Protein AF-A0A3S8SAJ7-F1 (afdb_monomer_lite)

pLDDT: mean 81.57, std 12.67, range [50.0, 95.12]

Secondary structure (DSSP, 8-state):
-HHHHHHHHHHHHH--SHHHHHHHHHHHHHHHHHHHHHHHHHHHHHHHHHHHHHTT------------HHHHHHHHH--

Organism: Lactobacillus helveticus (NCBI:txid1587)

Radius of gyration: 18.33 Å; chains: 1; bounding box: 39×29×49 Å

Foldseek 3Di:
DVVVVVVLVVLVVVDPDPVSSVVVVVVVVVVVVQVVVQVVVVVVVVVVCVVVVVVVDDDDPDDRDDDDPPVVVVVVPVD

Sequence (79 aa):
MESIITDIVKIIKSENNVIAREKALMCYFFDLIRELMKLALEEVDADLVEETKKQGYQIEKKNKLVFRPAYFLMRQLFK

Structure (mmCIF, N/CA/C/O backbone):
data_AF-A0A3S8SAJ7-F1
#
_entry.id   AF-A0A3S8SAJ7-F1
#
loop_
_atom_site.group_PDB
_atom_site.id
_atom_site.type_symbol
_atom_site.label_atom_id
_atom_site.label_alt_id
_atom_site.label_comp_id
_atom_site.label_asym_id
_atom_site.label_entity_id
_atom_site.label_seq_id
_atom_site.pdbx_PDB_ins_code
_atom_site.Cartn_x
_atom_site.Cartn_y
_atom_site.Cartn_z
_atom_site.occupancy
_atom_site.B_iso_or_equiv
_atom_site.auth_seq_id
_atom_site.auth_c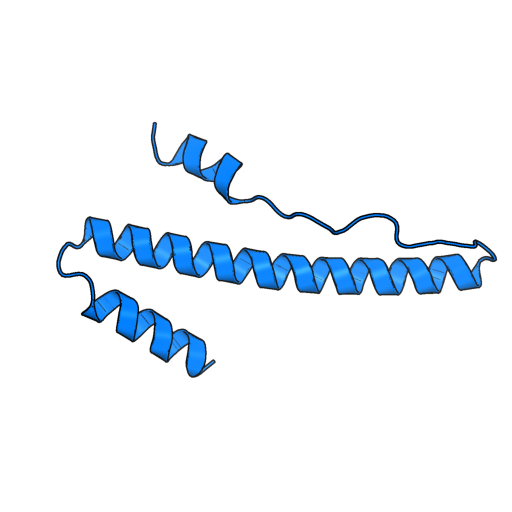omp_id
_atom_site.auth_asym_id
_atom_site.auth_atom_id
_atom_site.pdbx_PDB_model_num
ATOM 1 N N . MET A 1 1 ? 1.333 -11.085 -3.784 1.00 70.56 1 MET A N 1
ATOM 2 C CA . MET A 1 1 ? 2.756 -11.389 -4.067 1.00 70.56 1 MET A CA 1
ATOM 3 C C . MET A 1 1 ? 3.039 -11.311 -5.565 1.00 70.56 1 MET A C 1
ATOM 5 O O . MET A 1 1 ? 3.916 -10.552 -5.946 1.00 70.56 1 MET A O 1
ATOM 9 N N . GLU A 1 2 ? 2.260 -11.981 -6.421 1.00 85.25 2 GLU A N 1
ATOM 10 C CA . GLU A 1 2 ? 2.418 -11.912 -7.890 1.00 85.25 2 GLU A CA 1
ATOM 11 C C . GLU A 1 2 ? 2.232 -10.502 -8.487 1.00 85.25 2 GLU A C 1
ATOM 13 O O . GLU A 1 2 ? 2.947 -10.122 -9.416 1.00 85.25 2 GLU A O 1
ATOM 18 N N . SER A 1 3 ? 1.332 -9.691 -7.920 1.00 87.19 3 SER A N 1
ATOM 19 C CA . SER A 1 3 ? 1.131 -8.289 -8.320 1.00 87.19 3 SER A CA 1
ATOM 20 C C . SER A 1 3 ? 2.386 -7.433 -8.114 1.00 87.19 3 SER A C 1
ATOM 22 O O . SER A 1 3 ? 2.816 -6.750 -9.035 1.00 87.19 3 SER A O 1
ATOM 24 N N . ILE A 1 4 ? 3.032 -7.558 -6.949 1.00 91.56 4 ILE A N 1
ATOM 25 C CA . ILE A 1 4 ? 4.264 -6.829 -6.609 1.00 91.56 4 ILE A CA 1
ATOM 26 C C . ILE A 1 4 ? 5.389 -7.173 -7.588 1.00 91.56 4 ILE A C 1
ATOM 28 O O . ILE A 1 4 ? 6.067 -6.290 -8.107 1.00 91.56 4 ILE A O 1
ATOM 32 N N . ILE A 1 5 ? 5.565 -8.464 -7.883 1.00 92.81 5 ILE A N 1
ATOM 33 C CA . ILE A 1 5 ? 6.577 -8.930 -8.839 1.00 92.81 5 ILE A CA 1
ATOM 34 C C . ILE A 1 5 ? 6.296 -8.353 -10.232 1.00 92.81 5 ILE A C 1
ATOM 36 O O . ILE A 1 5 ? 7.209 -7.875 -10.903 1.00 92.81 5 ILE A O 1
ATOM 40 N N . THR A 1 6 ? 5.029 -8.348 -10.650 1.00 95.00 6 THR A N 1
ATOM 41 C CA . THR A 1 6 ? 4.610 -7.790 -11.942 1.00 95.00 6 THR A CA 1
ATOM 42 C C . THR A 1 6 ? 4.919 -6.296 -12.044 1.00 95.00 6 THR A C 1
ATOM 44 O O . THR A 1 6 ? 5.421 -5.843 -13.074 1.00 95.00 6 THR A O 1
ATOM 47 N N . ASP A 1 7 ? 4.668 -5.530 -10.985 1.00 93.12 7 ASP A N 1
ATOM 48 C CA . ASP A 1 7 ? 4.923 -4.088 -10.954 1.00 93.12 7 ASP A CA 1
ATOM 49 C C . ASP A 1 7 ? 6.422 -3.767 -10.962 1.00 93.12 7 ASP A C 1
ATOM 51 O O . ASP A 1 7 ? 6.864 -2.917 -11.735 1.00 93.12 7 ASP A O 1
ATOM 55 N N . ILE A 1 8 ? 7.231 -4.510 -10.200 1.00 94.06 8 ILE A N 1
ATOM 56 C CA . ILE A 1 8 ? 8.697 -4.383 -10.219 1.00 94.06 8 ILE A CA 1
ATOM 57 C C . ILE A 1 8 ? 9.241 -4.663 -11.624 1.00 94.06 8 ILE A C 1
ATOM 59 O O . ILE A 1 8 ? 10.047 -3.892 -12.146 1.00 94.06 8 ILE A O 1
ATOM 63 N N . VAL A 1 9 ? 8.783 -5.738 -12.273 1.00 94.81 9 VAL A N 1
ATOM 64 C CA . VAL A 1 9 ? 9.209 -6.083 -13.639 1.00 94.81 9 VAL A CA 1
ATOM 65 C C . VAL A 1 9 ? 8.820 -4.990 -14.636 1.00 94.81 9 VAL A C 1
ATOM 67 O O . VAL A 1 9 ? 9.609 -4.690 -15.534 1.00 94.81 9 VAL A O 1
ATOM 70 N N . LYS A 1 10 ? 7.644 -4.367 -14.488 1.00 95.12 10 LYS A N 1
ATOM 71 C CA . LYS A 1 10 ? 7.241 -3.220 -15.319 1.00 95.12 10 LYS A CA 1
ATOM 72 C C . LYS A 1 10 ? 8.185 -2.034 -15.136 1.00 95.12 10 LYS A C 1
ATO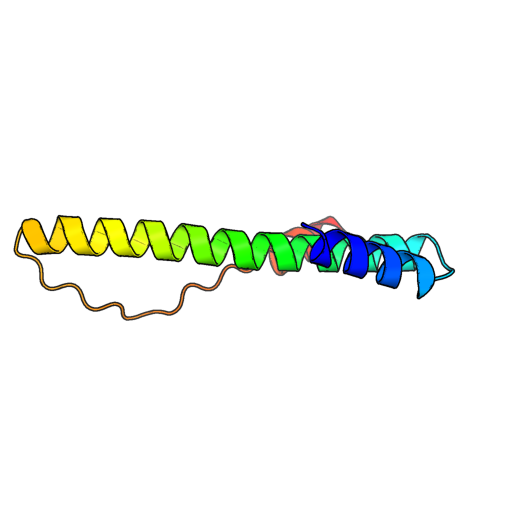M 74 O O . LYS A 1 10 ? 8.656 -1.512 -16.140 1.00 95.12 10 LYS A O 1
ATOM 79 N N . ILE A 1 11 ? 8.509 -1.666 -13.895 1.00 93.00 11 ILE A N 1
ATOM 80 C CA . ILE A 1 11 ? 9.426 -0.553 -13.586 1.00 93.00 11 ILE A CA 1
ATOM 81 C C . ILE A 1 11 ? 10.826 -0.820 -14.153 1.00 93.00 11 ILE A C 1
ATOM 83 O O . ILE A 1 11 ? 11.463 0.068 -14.715 1.00 93.00 11 ILE A O 1
ATOM 87 N N . ILE A 1 12 ? 11.310 -2.062 -14.054 1.00 94.25 12 ILE A N 1
ATOM 88 C CA . ILE A 1 12 ? 12.621 -2.435 -14.599 1.00 94.25 12 ILE A CA 1
ATOM 89 C C . ILE A 1 12 ? 12.649 -2.329 -16.127 1.00 94.25 12 ILE A C 1
ATOM 91 O O . ILE A 1 12 ? 13.678 -1.952 -16.685 1.00 94.25 12 ILE A O 1
ATOM 95 N N . LYS A 1 13 ? 11.541 -2.668 -16.796 1.00 93.94 13 LYS A N 1
ATOM 96 C CA . LYS A 1 13 ? 11.419 -2.640 -18.261 1.00 93.94 13 LYS A CA 1
ATOM 97 C C . LYS A 1 13 ? 11.117 -1.253 -18.830 1.00 93.94 13 LYS A C 1
ATOM 99 O O . LYS A 1 13 ? 11.415 -1.029 -19.998 1.00 93.94 13 LYS A O 1
ATOM 104 N N . SER A 1 14 ? 10.505 -0.354 -18.060 1.00 91.12 14 SER A N 1
ATOM 105 C CA . SER A 1 14 ? 10.136 0.984 -18.538 1.00 91.12 14 SER A CA 1
ATOM 106 C C . SER A 1 14 ? 11.318 1.950 -18.590 1.00 91.12 14 SER A C 1
ATOM 108 O O . SER A 1 14 ? 11.291 2.893 -19.374 1.00 91.12 14 SER A O 1
ATOM 110 N N . GLU A 1 15 ? 12.351 1.714 -17.778 1.00 86.06 15 GLU A N 1
ATOM 111 C CA . GLU A 1 15 ? 13.416 2.683 -17.539 1.00 86.06 15 GLU A CA 1
ATOM 112 C C . GLU A 1 15 ? 14.800 2.119 -17.902 1.00 86.06 15 GLU A C 1
ATOM 114 O O . GLU A 1 15 ? 15.327 1.216 -17.250 1.00 86.06 15 GLU A O 1
ATOM 119 N N . ASN A 1 16 ? 15.420 2.681 -18.945 1.00 84.69 16 ASN A N 1
ATOM 120 C CA . ASN A 1 16 ? 16.737 2.240 -19.426 1.00 84.69 16 ASN A CA 1
ATOM 121 C C . ASN A 1 16 ? 17.901 2.850 -18.630 1.00 84.69 16 ASN A C 1
ATOM 123 O O . ASN A 1 16 ? 19.001 2.297 -18.601 1.00 84.69 16 ASN A O 1
ATOM 127 N N . ASN A 1 17 ? 17.675 3.997 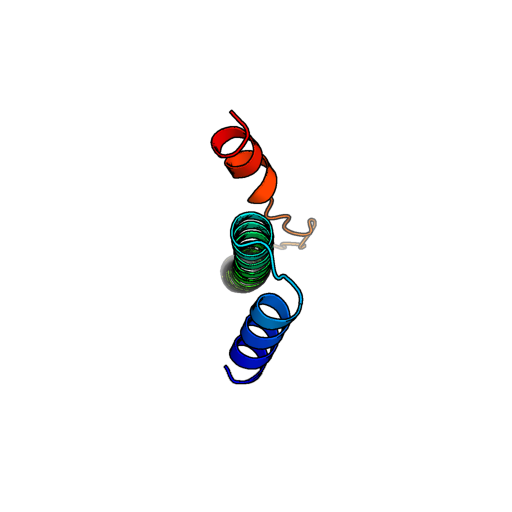-17.984 1.00 92.62 17 ASN A N 1
ATOM 128 C CA . ASN A 1 17 ? 18.673 4.641 -17.140 1.00 92.62 17 ASN A CA 1
ATOM 129 C C . ASN A 1 17 ? 18.650 4.022 -15.736 1.00 92.62 17 ASN A C 1
ATOM 131 O O . ASN A 1 17 ? 17.624 4.037 -15.057 1.00 92.62 17 ASN A O 1
ATOM 135 N N . VAL A 1 18 ? 19.805 3.527 -15.286 1.00 90.12 18 VAL A N 1
ATOM 136 C CA . VAL A 1 18 ? 19.957 2.849 -13.990 1.00 90.12 18 VAL A CA 1
ATOM 137 C C . VAL A 1 18 ? 19.502 3.730 -12.822 1.00 90.12 18 VAL A C 1
ATOM 139 O O . VAL A 1 18 ? 18.735 3.269 -11.983 1.00 90.12 18 VAL A O 1
ATOM 142 N N . ILE A 1 19 ? 19.889 5.009 -12.806 1.00 89.00 19 ILE A N 1
ATOM 143 C CA . ILE A 1 19 ? 19.553 5.947 -11.723 1.00 89.00 19 ILE A CA 1
ATOM 144 C C . ILE A 1 19 ? 18.049 6.237 -11.703 1.00 89.00 19 ILE A C 1
ATOM 146 O O . ILE A 1 19 ? 17.434 6.294 -10.638 1.00 89.00 19 ILE A O 1
ATOM 150 N N . ALA A 1 20 ? 17.437 6.429 -12.873 1.00 87.88 20 ALA A N 1
ATOM 151 C CA . ALA A 1 20 ? 15.998 6.673 -12.966 1.00 87.88 20 ALA A CA 1
ATOM 152 C C . ALA A 1 20 ? 15.195 5.443 -12.510 1.00 87.88 20 ALA A C 1
ATOM 154 O O . ALA A 1 20 ? 14.238 5.577 -11.747 1.00 87.88 20 ALA A O 1
ATOM 155 N N . ARG A 1 21 ? 15.648 4.242 -12.886 1.00 92.19 21 ARG A N 1
ATOM 156 C CA . ARG A 1 21 ? 15.051 2.973 -12.462 1.00 92.19 21 ARG A CA 1
ATOM 157 C C . ARG A 1 21 ? 15.125 2.775 -10.950 1.00 92.19 21 ARG A C 1
ATOM 159 O O . ARG A 1 21 ? 14.129 2.406 -10.337 1.00 92.19 21 ARG A O 1
ATOM 166 N N . GLU A 1 22 ? 16.279 3.037 -10.339 1.00 89.50 22 GLU A N 1
ATOM 167 C CA . GLU A 1 22 ? 16.451 2.940 -8.883 1.00 89.50 22 GLU A CA 1
ATOM 168 C C . GLU A 1 22 ? 15.552 3.925 -8.135 1.00 89.50 22 GLU A C 1
ATOM 170 O O . GLU A 1 22 ? 14.915 3.553 -7.1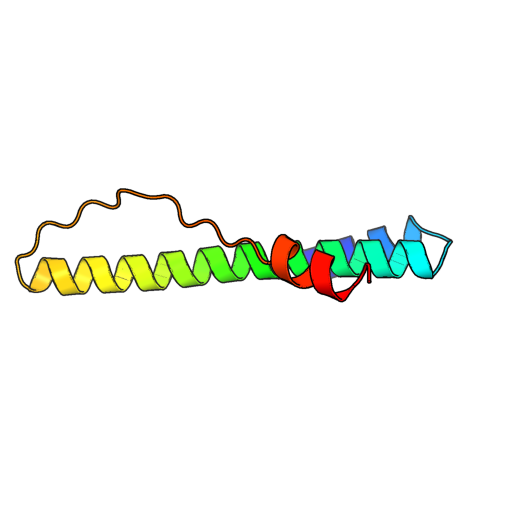50 1.00 89.50 22 GLU A O 1
ATOM 175 N N . LYS A 1 23 ? 15.422 5.160 -8.636 1.00 87.69 23 LYS A N 1
ATOM 176 C CA . LYS A 1 23 ? 14.478 6.145 -8.088 1.00 87.69 23 LYS A CA 1
ATOM 177 C C . LYS A 1 23 ? 13.030 5.671 -8.190 1.00 87.69 23 LYS A C 1
ATOM 179 O O . LYS A 1 23 ? 12.297 5.776 -7.211 1.00 87.69 23 LYS A O 1
ATOM 184 N N . ALA A 1 24 ? 12.626 5.121 -9.333 1.00 89.31 24 ALA A N 1
ATOM 185 C CA . ALA A 1 24 ? 11.274 4.604 -9.529 1.00 89.31 24 ALA A CA 1
ATOM 186 C C . ALA A 1 24 ? 10.966 3.420 -8.596 1.00 89.31 24 ALA A C 1
ATOM 188 O O . ALA A 1 24 ? 9.905 3.389 -7.973 1.00 89.31 24 ALA A O 1
ATOM 189 N N . LEU A 1 25 ? 11.911 2.487 -8.438 1.00 91.62 25 LEU A N 1
ATOM 190 C CA . LEU A 1 25 ? 11.783 1.370 -7.499 1.00 91.62 25 LEU A CA 1
ATOM 191 C C . LEU A 1 25 ? 11.699 1.856 -6.050 1.00 91.62 25 LEU A C 1
ATOM 193 O O . LEU A 1 25 ? 10.840 1.388 -5.307 1.00 91.62 25 LEU A O 1
ATOM 197 N N . MET A 1 26 ? 12.538 2.818 -5.651 1.00 89.69 26 MET A N 1
ATOM 198 C CA . MET A 1 26 ? 12.455 3.426 -4.321 1.00 89.69 26 MET A CA 1
ATOM 199 C C . MET A 1 26 ? 11.071 4.025 -4.069 1.00 89.69 26 MET A C 1
ATOM 201 O O . MET A 1 26 ? 10.454 3.697 -3.058 1.00 89.69 26 MET A O 1
ATOM 205 N N . CYS A 1 27 ? 10.555 4.850 -4.985 1.00 88.44 27 CYS A N 1
ATOM 206 C CA . CYS A 1 27 ? 9.216 5.431 -4.860 1.00 88.44 27 CYS A CA 1
ATOM 207 C C . CYS A 1 27 ? 8.142 4.348 -4.694 1.00 88.44 27 CYS A C 1
ATOM 209 O O . CYS A 1 27 ? 7.344 4.422 -3.763 1.00 88.44 27 CYS A O 1
ATOM 211 N N . TYR A 1 28 ? 8.180 3.309 -5.532 1.00 91.31 28 TYR A N 1
ATOM 212 C CA . TYR A 1 28 ? 7.239 2.192 -5.460 1.00 91.31 28 TYR A CA 1
ATOM 213 C C . TYR A 1 28 ? 7.261 1.489 -4.096 1.00 91.31 28 TYR A C 1
ATOM 215 O O . TYR A 1 28 ? 6.214 1.294 -3.477 1.00 91.31 28 TYR A O 1
ATOM 223 N N . PHE A 1 29 ? 8.447 1.140 -3.587 1.00 89.81 29 PHE A N 1
ATOM 224 C CA . PHE A 1 29 ? 8.560 0.491 -2.280 1.00 89.81 29 PHE A CA 1
ATOM 225 C C . PHE A 1 29 ? 8.107 1.400 -1.138 1.00 89.81 29 PHE A C 1
ATOM 227 O O . PHE A 1 29 ? 7.492 0.917 -0.188 1.00 89.81 29 PHE A O 1
ATOM 234 N N . PHE A 1 30 ? 8.357 2.708 -1.218 1.00 86.12 30 PHE A N 1
ATOM 235 C CA . PHE A 1 30 ? 7.879 3.645 -0.202 1.00 86.12 30 PHE A CA 1
ATOM 236 C C . PHE A 1 30 ? 6.361 3.766 -0.177 1.00 86.12 30 PHE A C 1
ATOM 238 O O . PHE A 1 30 ? 5.783 3.790 0.911 1.00 86.12 30 PHE A O 1
ATOM 245 N N . ASP A 1 31 ? 5.718 3.812 -1.340 1.00 87.44 31 ASP A N 1
ATOM 246 C CA . ASP A 1 31 ? 4.259 3.823 -1.421 1.00 87.44 31 ASP A CA 1
ATOM 247 C C . ASP A 1 31 ? 3.671 2.519 -0.871 1.00 87.44 31 ASP A C 1
ATOM 249 O O . ASP A 1 31 ? 2.720 2.552 -0.089 1.00 87.44 31 ASP A O 1
ATOM 253 N N . LEU A 1 32 ? 4.303 1.378 -1.162 1.00 90.50 32 LEU A N 1
ATOM 254 C CA . LEU A 1 32 ? 3.903 0.090 -0.597 1.00 90.50 32 LEU A CA 1
ATOM 255 C C . LEU A 1 32 ? 4.018 0.071 0.936 1.00 90.50 32 LEU A C 1
ATOM 257 O O . LEU A 1 32 ? 3.066 -0.297 1.622 1.00 90.50 32 LEU A O 1
ATOM 261 N N . ILE A 1 33 ? 5.155 0.504 1.489 1.00 88.94 33 ILE A N 1
ATOM 262 C CA . ILE A 1 33 ? 5.361 0.595 2.946 1.00 88.94 33 ILE A CA 1
ATOM 263 C C . ILE A 1 33 ? 4.339 1.542 3.571 1.00 88.94 33 ILE A C 1
ATOM 265 O O . ILE A 1 33 ? 3.824 1.269 4.652 1.00 88.94 33 ILE A O 1
ATOM 269 N N . ARG A 1 34 ? 4.029 2.655 2.905 1.00 85.62 34 ARG A N 1
ATOM 270 C CA . ARG A 1 34 ? 3.053 3.625 3.394 1.00 85.62 34 ARG A CA 1
ATOM 271 C C . ARG A 1 34 ? 1.660 3.022 3.520 1.00 85.62 34 ARG A C 1
ATOM 273 O O . ARG A 1 34 ? 1.018 3.251 4.543 1.00 85.62 34 ARG A O 1
ATOM 280 N N . GLU A 1 35 ? 1.203 2.278 2.519 1.00 88.25 35 GLU A N 1
ATOM 281 C CA . GLU A 1 35 ? -0.099 1.608 2.580 1.00 88.25 35 GLU A CA 1
ATOM 282 C C . GLU A 1 35 ? -0.115 0.514 3.653 1.00 88.25 35 GLU A C 1
ATOM 284 O O . GLU A 1 35 ? -1.053 0.455 4.445 1.00 88.25 35 GLU A O 1
ATOM 289 N N . LEU A 1 36 ? 0.954 -0.281 3.772 1.00 89.75 36 LEU A N 1
ATOM 290 C CA . LEU A 1 36 ? 1.064 -1.293 4.830 1.00 89.75 36 LEU A CA 1
ATOM 291 C C . LEU A 1 36 ? 1.041 -0.670 6.233 1.00 89.75 36 LEU A C 1
ATOM 293 O O . LEU A 1 36 ? 0.310 -1.136 7.101 1.00 89.75 36 LEU A O 1
ATOM 297 N N . MET A 1 37 ? 1.791 0.414 6.449 1.00 87.56 37 MET A N 1
ATOM 298 C CA . MET A 1 37 ? 1.805 1.142 7.722 1.00 87.56 37 MET A CA 1
ATOM 299 C C . MET A 1 37 ? 0.443 1.743 8.054 1.00 87.56 37 MET A C 1
ATOM 301 O O . MET A 1 37 ? 0.037 1.742 9.212 1.00 87.56 37 MET A O 1
ATOM 305 N N . LYS A 1 38 ? -0.269 2.262 7.052 1.00 87.31 38 LYS A N 1
ATOM 306 C CA . LYS A 1 38 ? -1.622 2.782 7.238 1.00 87.31 38 LYS A CA 1
ATOM 307 C C . LYS A 1 38 ? -2.576 1.679 7.695 1.00 87.31 38 LYS A C 1
ATOM 309 O O . LYS A 1 38 ? -3.295 1.901 8.660 1.00 87.31 38 LYS A O 1
ATOM 314 N N . LEU A 1 39 ? -2.551 0.516 7.044 1.00 88.50 39 LEU A N 1
ATOM 315 C CA . LEU A 1 39 ? -3.388 -0.624 7.425 1.00 88.50 39 LEU A CA 1
ATOM 316 C C . LEU A 1 39 ? -3.067 -1.106 8.844 1.00 88.50 39 LEU A C 1
ATOM 318 O O . LEU A 1 39 ? -3.975 -1.255 9.653 1.00 88.50 39 LEU A O 1
ATOM 322 N N . ALA A 1 40 ? -1.781 -1.259 9.169 1.00 89.62 40 ALA A N 1
ATOM 323 C CA . ALA A 1 40 ? -1.351 -1.671 10.504 1.00 89.62 40 ALA A CA 1
ATOM 324 C C . ALA A 1 40 ? -1.798 -0.678 11.591 1.00 89.62 40 ALA A C 1
ATOM 326 O O . ALA A 1 40 ? -2.262 -1.079 12.653 1.00 89.62 40 ALA A O 1
ATOM 327 N N . LEU A 1 41 ? -1.695 0.629 11.332 1.00 87.00 41 LEU A N 1
ATOM 328 C CA . LEU A 1 41 ? -2.178 1.640 12.274 1.00 87.00 41 LEU A CA 1
ATOM 329 C C . LEU A 1 41 ? -3.708 1.656 12.381 1.00 87.00 41 LEU A C 1
ATOM 331 O O . LEU A 1 41 ? -4.233 1.908 13.458 1.00 87.00 41 LEU A O 1
ATOM 335 N N . GLU A 1 42 ? -4.430 1.407 11.287 1.00 87.75 42 GLU A N 1
ATOM 336 C CA . GLU A 1 42 ? -5.891 1.308 11.311 1.00 87.75 42 GLU A CA 1
ATOM 337 C C . GLU A 1 42 ? -6.378 0.121 12.150 1.00 87.75 42 GLU A C 1
ATOM 339 O O . GLU A 1 42 ? -7.397 0.261 12.827 1.00 87.75 42 GLU A O 1
ATOM 344 N N . GLU A 1 43 ? -5.650 -0.995 12.130 1.00 89.38 43 GLU A N 1
ATOM 345 C CA . GLU A 1 43 ? -5.897 -2.175 12.966 1.00 89.38 43 GLU A CA 1
ATOM 346 C C . GLU A 1 43 ? -5.633 -1.874 14.447 1.00 89.38 43 GLU A C 1
ATOM 348 O O . GLU A 1 43 ? -6.533 -2.027 15.270 1.00 89.38 43 GLU A O 1
ATOM 353 N N . VAL A 1 44 ? -4.466 -1.310 14.778 1.00 88.06 44 VAL A N 1
ATOM 354 C CA . VAL A 1 44 ? -4.135 -0.898 16.157 1.00 88.06 44 VAL A CA 1
ATOM 355 C C . VAL A 1 44 ? -5.146 0.117 16.706 1.00 88.06 44 VAL A C 1
ATOM 357 O O . VAL A 1 44 ? -5.567 0.020 17.859 1.00 88.06 44 VAL A O 1
ATOM 360 N N . ASP A 1 45 ? -5.569 1.085 15.887 1.00 86.81 45 ASP A N 1
ATOM 361 C CA . ASP A 1 45 ? -6.621 2.039 16.250 1.00 86.81 45 ASP A CA 1
ATOM 362 C C . ASP A 1 45 ? -7.949 1.330 16.558 1.00 86.81 45 ASP A C 1
ATOM 364 O O . ASP A 1 45 ? -8.670 1.743 17.467 1.00 86.81 45 ASP A O 1
ATOM 368 N N . ALA A 1 46 ? -8.316 0.312 15.773 1.00 86.69 46 ALA A N 1
ATOM 369 C CA . ALA A 1 46 ? -9.566 -0.419 15.954 1.00 86.69 46 ALA A CA 1
ATOM 370 C C . ALA A 1 46 ? -9.567 -1.195 17.277 1.00 86.69 46 ALA A C 1
ATOM 372 O O . ALA A 1 46 ? -10.529 -1.072 18.042 1.00 86.69 46 ALA A O 1
ATOM 373 N N . ASP A 1 47 ? -8.472 -1.894 17.575 1.00 88.00 47 ASP A N 1
ATOM 374 C CA . ASP A 1 47 ? -8.292 -2.641 18.823 1.00 88.00 47 ASP A CA 1
ATOM 375 C C . ASP A 1 47 ? -8.386 -1.709 20.036 1.00 88.00 47 ASP A C 1
ATOM 377 O O . ASP A 1 47 ? -9.159 -1.949 20.969 1.00 88.00 47 ASP A O 1
ATOM 381 N N . LEU A 1 48 ? -7.685 -0.572 19.986 1.00 86.88 48 LEU A N 1
ATOM 382 C CA . LEU A 1 48 ? -7.709 0.422 21.058 1.00 86.88 48 LEU A CA 1
ATOM 383 C C . LEU A 1 48 ? -9.117 1.002 21.273 1.00 86.88 48 LEU A C 1
ATOM 385 O O . LEU A 1 48 ? -9.556 1.201 22.410 1.00 86.88 48 LEU A O 1
ATOM 389 N N . VAL A 1 49 ? -9.852 1.278 20.192 1.00 86.25 49 VAL A N 1
ATOM 390 C CA . VAL A 1 49 ? -11.240 1.763 20.270 1.00 86.25 49 VAL A CA 1
ATOM 391 C C . VAL A 1 49 ? -12.155 0.715 20.904 1.00 86.25 49 VAL A C 1
ATOM 393 O O . VAL A 1 49 ? -13.061 1.072 21.658 1.00 86.25 49 VAL A O 1
ATOM 396 N N . GLU A 1 50 ? -11.952 -0.570 20.626 1.00 86.88 50 GLU A N 1
ATOM 397 C CA . GLU A 1 50 ? -12.747 -1.634 21.235 1.00 86.88 50 GLU A CA 1
ATOM 398 C C . GLU A 1 50 ? -12.465 -1.769 22.739 1.00 86.88 50 GLU A C 1
ATOM 400 O O . GLU A 1 50 ? -13.400 -1.808 23.544 1.00 86.88 50 GLU A O 1
ATOM 405 N N . GLU A 1 51 ? -11.193 -1.786 23.139 1.00 87.50 51 GLU A N 1
ATOM 406 C CA . GLU A 1 51 ? -10.791 -1.878 24.549 1.00 87.50 51 GLU A CA 1
ATOM 407 C C . GLU A 1 51 ? -11.312 -0.703 25.379 1.00 87.50 51 GLU A C 1
ATOM 409 O O . GLU A 1 51 ? -11.850 -0.878 26.474 1.00 87.50 51 GLU A O 1
ATOM 414 N N . THR A 1 52 ? -11.218 0.508 24.843 1.00 83.19 52 THR A N 1
ATOM 415 C CA . THR A 1 52 ? -11.669 1.725 25.531 1.00 83.19 52 THR A CA 1
ATOM 416 C C . THR A 1 52 ? -13.191 1.815 25.630 1.00 83.19 52 THR A C 1
ATOM 418 O O . THR A 1 52 ? -13.715 2.257 26.656 1.00 83.19 52 THR A O 1
ATOM 421 N N . LYS A 1 53 ? -13.932 1.316 24.631 1.00 87.44 53 LYS A N 1
ATOM 422 C CA . LYS A 1 53 ? -15.393 1.159 24.728 1.00 87.44 53 LYS A CA 1
ATOM 423 C C . LYS A 1 53 ? -15.793 0.181 25.828 1.00 87.44 53 LYS A C 1
ATOM 425 O O . LYS A 1 53 ? -16.745 0.460 26.555 1.00 87.44 53 LYS A O 1
ATOM 430 N N . LYS A 1 54 ? -15.059 -0.926 26.006 1.00 88.56 54 LYS A N 1
ATOM 431 C CA . LYS A 1 54 ? -15.288 -1.875 27.118 1.00 88.56 54 LYS A CA 1
ATOM 432 C C . LYS A 1 54 ? -15.087 -1.221 28.488 1.00 88.56 54 LYS A C 1
ATOM 434 O O . LYS A 1 54 ? -15.759 -1.595 29.441 1.00 88.56 54 LYS A O 1
ATOM 439 N N . GLN A 1 55 ? -14.220 -0.215 28.575 1.00 88.69 55 GLN A N 1
ATOM 440 C CA . GLN A 1 55 ? -14.008 0.591 29.783 1.00 88.69 55 GLN A CA 1
ATOM 441 C C . GLN A 1 55 ? -15.076 1.688 29.990 1.00 88.69 55 GLN A C 1
ATOM 443 O O . GLN A 1 55 ? -15.019 2.418 30.975 1.00 88.69 55 GLN A O 1
ATOM 448 N N . GLY A 1 56 ? -16.065 1.803 29.094 1.00 88.00 56 GLY A N 1
ATOM 449 C CA . GLY A 1 56 ? -17.178 2.752 29.197 1.00 88.00 56 GLY A CA 1
ATOM 450 C C . GLY A 1 56 ? -16.951 4.095 28.498 1.00 88.00 56 GLY A C 1
ATOM 451 O O . GLY A 1 56 ? -17.813 4.971 28.577 1.00 88.00 56 GLY A O 1
ATOM 452 N N . TYR A 1 57 ? -15.830 4.277 27.792 1.00 83.06 57 TYR A N 1
ATOM 453 C CA . TYR A 1 57 ? -15.556 5.506 27.046 1.00 83.06 57 TYR A CA 1
ATOM 454 C C . TYR A 1 57 ? -16.271 5.519 25.688 1.00 83.06 57 TYR A C 1
ATOM 456 O O . TYR A 1 57 ? -16.283 4.534 24.951 1.00 83.06 57 TYR A O 1
ATOM 464 N N . GLN A 1 58 ? -16.826 6.673 25.314 1.00 79.56 58 GLN A N 1
ATOM 465 C CA . GLN A 1 58 ? -17.354 6.909 23.969 1.00 79.56 58 GLN A CA 1
ATOM 466 C C . GLN A 1 58 ? -16.276 7.567 23.104 1.00 79.56 58 GLN A C 1
ATOM 468 O O . GLN A 1 58 ? -16.016 8.763 23.225 1.00 79.56 58 GLN A O 1
ATOM 473 N N . ILE A 1 59 ? -15.632 6.776 22.242 1.00 77.88 59 ILE A N 1
ATOM 474 C CA . ILE A 1 59 ? -14.620 7.267 21.300 1.00 77.88 59 ILE A CA 1
ATOM 475 C C . ILE A 1 59 ? -15.204 7.348 19.888 1.00 77.88 59 ILE A C 1
ATOM 477 O O . ILE A 1 59 ? -15.683 6.354 19.338 1.00 77.88 59 ILE A O 1
ATOM 481 N N . GLU A 1 60 ? -15.104 8.533 19.286 1.00 69.94 60 GLU A N 1
ATOM 482 C CA . GLU A 1 60 ? -15.367 8.778 17.867 1.00 69.94 60 GLU A CA 1
ATOM 483 C C . GLU A 1 60 ? -14.044 8.927 17.104 1.00 69.94 60 GLU A C 1
ATOM 485 O O . GLU A 1 60 ? -13.176 9.720 17.484 1.00 69.94 60 GLU A O 1
ATOM 490 N N . LYS A 1 61 ? -13.884 8.197 15.992 1.00 66.94 61 LYS A N 1
ATOM 491 C CA . LYS A 1 61 ? -12.697 8.303 15.129 1.00 66.94 61 LYS A CA 1
ATOM 492 C C . LYS A 1 61 ? -12.755 9.617 14.341 1.00 66.94 61 LYS A C 1
ATOM 494 O O . LYS A 1 61 ? -13.415 9.700 13.311 1.00 66.94 61 LYS A O 1
ATOM 499 N N . LYS A 1 62 ? -12.079 10.659 14.838 1.00 65.94 62 LYS A N 1
ATOM 500 C CA . LYS A 1 62 ? -12.144 12.016 14.258 1.00 65.94 62 LYS A CA 1
ATOM 501 C C . LYS A 1 62 ? -11.207 12.262 13.073 1.00 65.94 62 LYS A C 1
ATOM 503 O O . LYS A 1 62 ? -11.526 13.096 12.233 1.00 65.94 62 LYS A O 1
ATOM 508 N N . ASN A 1 63 ? -10.075 11.558 12.977 1.00 66.62 63 ASN A N 1
ATOM 509 C CA . ASN A 1 63 ? -9.023 11.890 12.011 1.00 66.62 63 ASN A CA 1
ATOM 510 C C . ASN A 1 63 ? -8.637 10.713 11.113 1.00 66.62 63 ASN A C 1
ATOM 512 O O . ASN A 1 63 ? -8.506 9.578 11.565 1.00 66.62 63 ASN A O 1
ATOM 516 N N . LYS A 1 64 ? -8.382 11.014 9.834 1.00 66.00 64 LYS A N 1
ATOM 517 C CA . LYS A 1 64 ? -7.660 10.105 8.940 1.00 66.00 64 LYS A CA 1
ATOM 518 C C . LYS A 1 64 ? -6.180 10.131 9.307 1.00 66.00 64 LYS A C 1
ATOM 520 O O . LYS A 1 64 ? -5.578 11.204 9.352 1.00 66.00 64 LYS A O 1
ATOM 525 N N . LEU A 1 65 ? -5.600 8.959 9.532 1.00 65.44 65 LEU A N 1
ATOM 526 C CA . LEU A 1 65 ? -4.166 8.820 9.736 1.00 65.44 65 LEU A CA 1
ATOM 527 C C . LEU A 1 65 ? -3.424 9.159 8.439 1.00 65.44 65 LEU A C 1
ATOM 529 O O . LEU A 1 65 ? -3.746 8.650 7.364 1.00 65.44 65 LEU A O 1
ATOM 533 N N . VAL A 1 66 ? -2.425 10.036 8.535 1.00 65.88 66 VAL A N 1
ATOM 534 C CA . VAL A 1 66 ? -1.585 10.423 7.398 1.00 65.88 66 VAL A CA 1
ATOM 535 C C . VAL A 1 66 ? -0.139 10.068 7.714 1.00 65.88 66 VAL A C 1
ATOM 537 O O . VAL A 1 66 ? 0.566 10.816 8.385 1.00 65.88 66 VAL A O 1
ATOM 540 N N . PHE A 1 67 ? 0.328 8.941 7.182 1.00 66.75 67 PHE A N 1
ATOM 541 C CA . PHE A 1 67 ? 1.743 8.584 7.213 1.00 66.75 67 PHE A CA 1
ATOM 542 C C . PHE A 1 67 ? 2.474 9.299 6.061 1.00 66.75 67 PHE A C 1
ATOM 544 O O . PHE A 1 67 ? 2.136 9.096 4.892 1.00 66.75 67 PHE A O 1
ATOM 551 N N . ARG A 1 68 ? 3.443 10.178 6.374 1.00 65.94 68 ARG A N 1
ATOM 552 C CA . ARG A 1 68 ? 4.248 10.940 5.387 1.00 65.94 68 ARG A CA 1
ATOM 553 C C . ARG A 1 68 ? 5.744 10.585 5.451 1.00 65.94 68 ARG A C 1
ATOM 555 O O . ARG A 1 68 ? 6.545 11.415 5.879 1.00 65.94 68 ARG A O 1
ATOM 562 N N . PRO A 1 69 ? 6.153 9.402 4.971 1.00 63.59 69 PRO A N 1
ATOM 563 C CA . PRO A 1 69 ? 7.562 9.002 4.969 1.00 63.59 69 PRO A CA 1
ATOM 564 C C . PRO A 1 69 ? 8.409 9.817 3.970 1.00 63.59 69 PRO A C 1
ATOM 566 O O . PRO A 1 69 ? 9.599 10.036 4.189 1.00 63.59 69 PRO A O 1
ATOM 569 N N . ALA A 1 70 ? 7.785 10.347 2.910 1.00 60.09 70 ALA A N 1
ATOM 570 C CA . ALA A 1 70 ? 8.468 11.048 1.820 1.00 60.09 70 ALA A CA 1
ATOM 571 C C . ALA A 1 70 ? 9.210 12.335 2.244 1.00 60.09 70 ALA A C 1
ATOM 573 O O . ALA A 1 70 ? 10.281 12.616 1.714 1.00 60.09 70 ALA A O 1
ATOM 574 N N . TYR A 1 71 ? 8.700 13.106 3.216 1.00 58.28 71 TYR A N 1
ATOM 575 C CA . TYR A 1 71 ? 9.340 14.365 3.647 1.00 58.28 71 TYR A CA 1
ATOM 576 C C . TYR A 1 71 ? 10.648 14.145 4.418 1.00 58.28 71 TYR A C 1
ATOM 578 O O . TYR A 1 71 ? 11.571 14.952 4.314 1.00 58.28 71 TYR A O 1
ATOM 586 N N . PHE A 1 72 ? 10.739 13.058 5.188 1.00 57.16 72 PHE A N 1
ATOM 587 C CA . PHE A 1 72 ? 11.922 12.747 5.990 1.00 57.16 72 PHE A CA 1
ATOM 588 C C . PHE A 1 72 ? 13.085 12.249 5.116 1.00 57.16 72 PHE A C 1
ATOM 590 O O . PHE A 1 72 ? 14.237 12.607 5.354 1.00 57.16 72 PHE A O 1
ATOM 597 N N . LEU A 1 73 ? 12.779 11.494 4.056 1.00 55.16 73 LEU A N 1
ATOM 598 C CA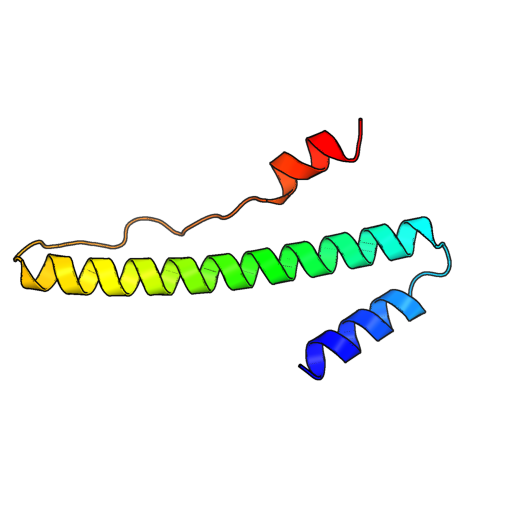 . LEU A 1 73 ? 13.771 10.890 3.161 1.00 55.16 7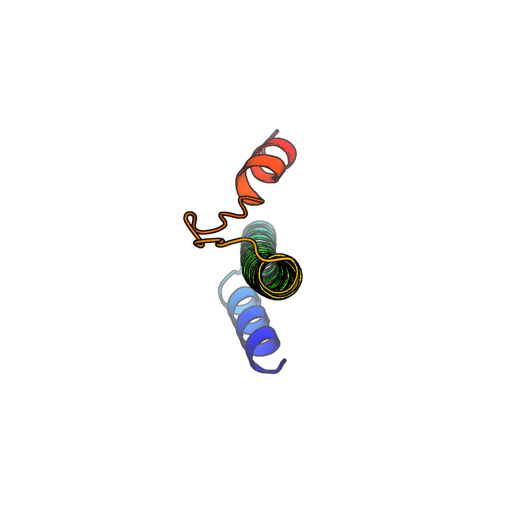3 LEU A CA 1
ATOM 599 C C . LEU A 1 73 ? 14.155 11.766 1.964 1.00 55.16 73 LEU A C 1
ATOM 601 O O . LEU A 1 73 ? 15.333 11.801 1.618 1.00 55.16 73 LEU A O 1
ATOM 605 N N . MET A 1 74 ? 13.236 12.565 1.401 1.00 59.69 74 MET A N 1
ATOM 606 C CA . MET A 1 74 ? 13.588 13.602 0.410 1.00 59.69 74 MET A CA 1
ATOM 607 C C . MET A 1 74 ? 14.658 14.566 0.955 1.00 59.69 74 MET A C 1
ATOM 609 O O . MET A 1 74 ? 15.518 15.025 0.213 1.00 59.69 74 MET A O 1
ATOM 613 N N . ARG A 1 75 ? 14.655 14.823 2.271 1.00 54.91 75 ARG A N 1
ATOM 614 C CA . ARG A 1 75 ? 15.659 15.650 2.960 1.00 54.91 75 ARG A CA 1
ATOM 615 C C . ARG A 1 75 ? 17.034 14.977 3.113 1.00 54.91 75 ARG A C 1
ATOM 617 O O . ARG A 1 75 ? 18.020 15.691 3.271 1.00 54.91 75 ARG A O 1
ATOM 624 N N . GLN A 1 76 ? 17.095 13.644 3.108 1.00 56.22 76 GLN A N 1
ATOM 625 C CA . GLN A 1 76 ? 18.326 12.846 3.240 1.00 56.22 76 GLN A CA 1
ATOM 626 C C . GLN A 1 76 ? 18.936 12.481 1.875 1.00 56.22 76 GLN A C 1
ATOM 628 O O . GLN A 1 76 ? 20.150 12.406 1.763 1.00 56.22 76 GLN A O 1
ATOM 633 N N . LEU A 1 77 ? 18.109 12.271 0.843 1.00 53.00 77 LEU A N 1
ATOM 634 C CA . LEU A 1 77 ? 18.539 11.751 -0.466 1.00 53.00 77 LEU A CA 1
ATOM 635 C C . LEU A 1 77 ? 18.842 12.831 -1.525 1.00 53.00 77 LEU A C 1
ATOM 637 O O . LEU A 1 77 ? 19.443 12.514 -2.546 1.00 53.00 77 LEU A O 1
ATOM 641 N N . PHE A 1 78 ? 18.418 14.084 -1.313 1.00 57.31 78 PHE A N 1
ATOM 642 C CA . PHE A 1 78 ? 18.662 15.220 -2.224 1.00 57.31 78 PHE A CA 1
ATOM 643 C C . PHE A 1 78 ? 19.575 16.304 -1.615 1.00 57.31 78 PHE A C 1
ATOM 645 O O . PHE A 1 78 ? 19.529 17.461 -2.037 1.00 57.31 78 PHE A O 1
ATOM 652 N N . LYS A 1 79 ? 20.378 15.941 -0.610 1.00 50.00 79 LYS A N 1
ATOM 653 C CA . LYS A 1 79 ? 21.493 16.752 -0.105 1.00 50.00 79 LYS A CA 1
ATOM 654 C C . LYS A 1 79 ? 22.818 16.227 -0.628 1.00 50.00 79 LYS A C 1
ATOM 656 O O . LYS A 1 79 ? 22.928 14.992 -0.764 1.00 50.00 79 LYS A O 1
#